Protein AF-A0A7C7ZS87-F1 (afdb_monomer)

Radius of gyration: 17.29 Å; Cα contacts (8 Å, |Δi|>4): 60; chains: 1; bounding box: 37×20×48 Å

Foldseek 3Di:
DDDPLLVVLLVVLVVVVCVLVVQLVVQLVVCVVVVDDNVRSNVVSCVVRVVVNVVVVVVLCVVLVVLCVDDDPVSVSNNSSSVSND

Secondary structure (DSSP, 8-state):
---HHHHHHHHHHHHHHHHHHHHHHHHHHHHHHTT--HHHHHHHHHHHHHHHHHHHHHHHHHHHHHHHH--SHHHHHHHHHHHHH-

Solvent-accessible surface area (backbone atoms only — not comparable to full-atom values): 4587 Å² total; per-residue (Å²): 134,92,43,75,57,23,51,53,18,42,54,52,38,50,53,54,52,51,52,57,48,52,54,40,52,51,46,26,54,49,34,43,74,74,68,42,54,70,69,59,16,50,51,53,26,45,63,72,39,51,64,56,55,51,49,51,53,53,49,48,37,60,70,38,42,62,50,65,69,46,84,49,77,72,32,62,64,48,33,52,18,46,66,48,55,89

pLDDT: mean 83.32, std 8.65, range [52.69, 94.25]

Sequence (86 aa):
PVNIISMLGIIALIGILVNDGLILISKFNQNLRDGLNFDDSLYKAGRSRFRAIFLTSITTIAGLAPIILEKSFQAQLLKPMAISIA

Mean predicted aligned error: 7.05 Å

Nearest PDB structures (foldseek):
  8yr0-assembly1_C  TM=9.040E-01  e=5.728E-01  Acinetobacter baumannii
  5mg3-assembly1_D  TM=6.572E-01  e=1.836E+00  Escherichia coli
  5xam-assembly2_B  TM=6.716E-01  e=2.168E+00  Deinococcus radiodurans R1 = ATCC 13939 = DSM 20539

Structure (mmCIF, N/CA/C/O backbone):
data_AF-A0A7C7ZS87-F1
#
_entry.id   AF-A0A7C7ZS87-F1
#
loop_
_atom_site.group_PDB
_atom_site.id
_atom_site.type_symbol
_atom_site.label_atom_id
_atom_site.label_alt_id
_atom_site.label_comp_id
_atom_site.label_asym_id
_atom_site.label_entity_id
_atom_site.label_seq_id
_atom_site.pdbx_PDB_ins_code
_atom_site.Cartn_x
_atom_site.Cartn_y
_atom_site.Cartn_z
_atom_site.occupancy
_atom_site.B_iso_or_equiv
_atom_site.auth_seq_id
_atom_site.auth_comp_id
_atom_site.auth_asym_id
_atom_site.auth_atom_id
_atom_site.pdbx_PDB_model_num
ATOM 1 N N . PRO A 1 1 ? 13.978 -15.264 -16.744 1.00 52.69 1 PRO A N 1
ATOM 2 C CA . PRO A 1 1 ? 15.237 -15.446 -15.981 1.00 52.69 1 PRO A CA 1
ATOM 3 C C . PRO A 1 1 ? 15.379 -14.359 -14.910 1.00 52.69 1 PRO A C 1
ATOM 5 O O . PRO A 1 1 ? 15.343 -13.177 -15.244 1.00 52.69 1 PRO A O 1
ATOM 8 N N . VAL A 1 2 ? 15.490 -14.753 -13.639 1.00 64.38 2 VAL A N 1
ATOM 9 C CA . VAL A 1 2 ? 15.719 -13.815 -12.531 1.00 64.38 2 VAL A CA 1
ATOM 10 C C . VAL A 1 2 ? 17.168 -13.329 -12.614 1.00 64.38 2 VAL A C 1
ATOM 12 O O . VAL A 1 2 ? 18.101 -14.123 -12.567 1.00 64.38 2 VAL A O 1
ATOM 15 N N . A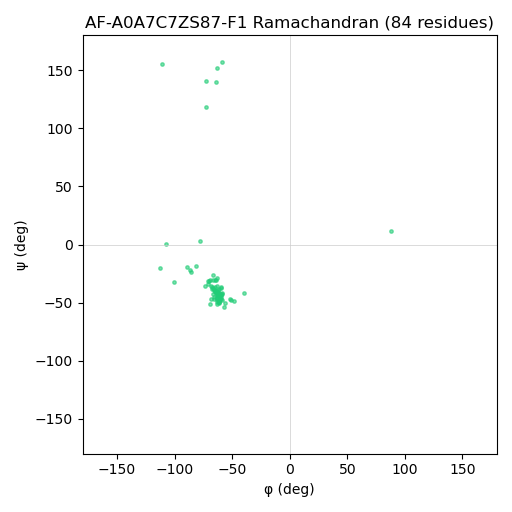SN A 1 3 ? 17.345 -12.025 -12.804 1.00 79.19 3 ASN A N 1
ATOM 16 C CA . ASN A 1 3 ? 18.632 -11.323 -12.815 1.00 79.19 3 ASN A CA 1
ATOM 17 C C . ASN A 1 3 ? 18.690 -10.435 -11.555 1.00 79.19 3 ASN A C 1
ATOM 19 O O . ASN A 1 3 ? 17.641 -10.022 -11.065 1.00 79.19 3 ASN A O 1
ATOM 23 N N . ILE A 1 4 ? 19.884 -10.097 -11.057 1.00 82.50 4 ILE A N 1
ATOM 24 C CA . ILE A 1 4 ? 20.137 -9.095 -10.002 1.00 82.50 4 ILE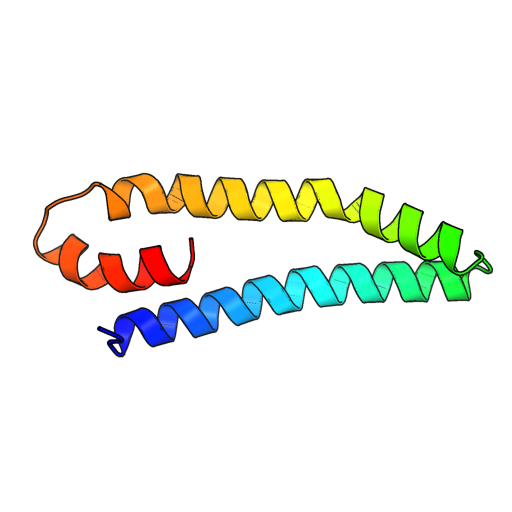 A CA 1
ATOM 25 C C . ILE A 1 4 ? 19.237 -7.859 -10.152 1.00 82.50 4 ILE A C 1
ATOM 27 O O . ILE A 1 4 ? 18.657 -7.390 -9.179 1.00 82.50 4 ILE A O 1
ATOM 31 N N . ILE A 1 5 ? 19.048 -7.373 -11.379 1.00 78.31 5 ILE A N 1
ATOM 32 C CA . ILE A 1 5 ? 18.223 -6.191 -11.660 1.00 78.31 5 ILE A CA 1
ATOM 33 C C . ILE A 1 5 ? 16.720 -6.446 -11.405 1.00 78.31 5 ILE A C 1
ATOM 35 O O . ILE A 1 5 ? 16.019 -5.574 -10.900 1.00 78.31 5 ILE A O 1
ATOM 39 N N . SER A 1 6 ? 16.220 -7.653 -11.683 1.00 79.19 6 SER A N 1
ATOM 40 C CA . SER A 1 6 ? 14.852 -8.073 -11.327 1.00 79.19 6 SER A CA 1
ATOM 41 C C . SER A 1 6 ? 14.703 -8.266 -9.812 1.00 79.19 6 SER A C 1
ATOM 43 O O . SER A 1 6 ? 13.680 -7.892 -9.246 1.00 79.19 6 SER A O 1
ATOM 45 N N . MET A 1 7 ? 15.755 -8.726 -9.128 1.00 83.81 7 MET A N 1
ATOM 46 C CA . MET A 1 7 ? 15.767 -8.869 -7.668 1.00 83.81 7 MET A CA 1
ATOM 47 C C . MET A 1 7 ? 15.664 -7.520 -6.942 1.00 83.81 7 MET A C 1
ATOM 49 O O . MET A 1 7 ? 14.948 -7.416 -5.949 1.00 83.81 7 MET A O 1
ATOM 53 N N . LEU A 1 8 ? 16.289 -6.464 -7.475 1.00 85.06 8 LEU A N 1
ATOM 54 C CA . LEU A 1 8 ? 16.089 -5.095 -6.981 1.00 85.06 8 LEU A CA 1
ATOM 55 C C . LEU A 1 8 ? 14.631 -4.635 -7.131 1.00 85.06 8 LEU A C 1
ATOM 57 O 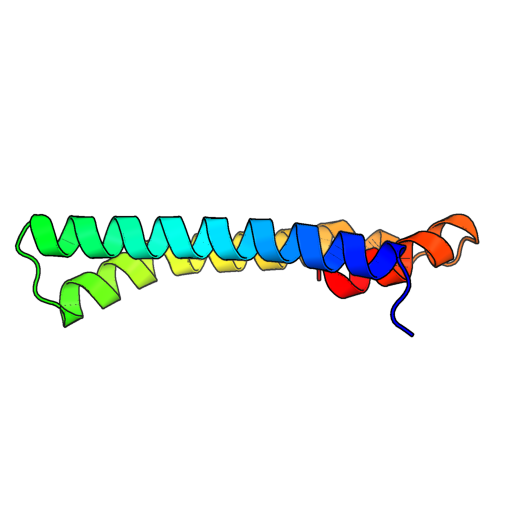O . LEU A 1 8 ? 14.096 -3.995 -6.227 1.00 85.06 8 LEU A O 1
ATOM 61 N N . GLY A 1 9 ? 13.973 -5.007 -8.234 1.00 82.81 9 GLY A N 1
ATOM 62 C CA . GLY A 1 9 ? 12.550 -4.733 -8.440 1.00 82.81 9 GLY A CA 1
ATOM 63 C C . GLY A 1 9 ? 11.657 -5.433 -7.413 1.00 82.81 9 GLY A C 1
ATOM 64 O O . GLY A 1 9 ? 10.764 -4.809 -6.848 1.00 82.81 9 GLY A O 1
ATOM 65 N N . ILE A 1 10 ? 11.956 -6.693 -7.087 1.00 86.00 10 ILE A N 1
ATOM 66 C CA . ILE A 1 10 ? 11.237 -7.444 -6.046 1.00 86.00 10 ILE A CA 1
ATOM 67 C C . ILE A 1 10 ? 11.391 -6.771 -4.674 1.00 86.00 10 ILE A C 1
ATOM 69 O O . ILE A 1 10 ? 10.409 -6.625 -3.951 1.00 86.00 10 ILE A O 1
ATOM 73 N N . ILE A 1 11 ? 12.595 -6.313 -4.315 1.00 89.00 11 ILE A N 1
ATOM 74 C CA . ILE A 1 11 ? 12.833 -5.606 -3.043 1.00 89.00 11 ILE A CA 1
ATOM 75 C C . ILE A 1 11 ? 12.012 -4.310 -2.974 1.00 89.00 11 ILE A C 1
ATOM 77 O O . ILE A 1 11 ? 11.382 -4.035 -1.951 1.00 89.00 11 ILE A O 1
ATOM 81 N N . ALA A 1 12 ? 11.979 -3.536 -4.062 1.00 86.25 12 ALA A N 1
ATOM 82 C CA . ALA A 1 12 ? 11.165 -2.325 -4.141 1.00 86.25 12 ALA A CA 1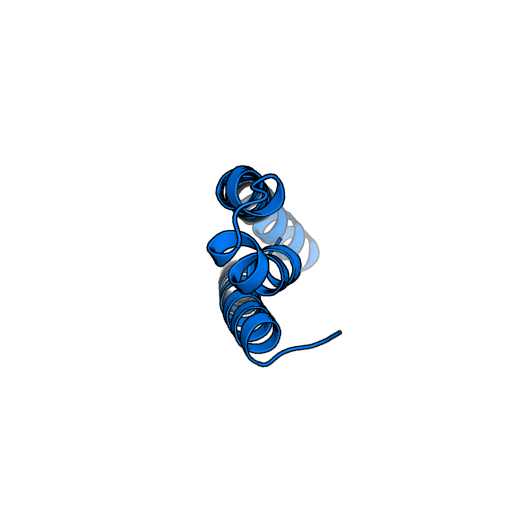
ATOM 83 C C . ALA A 1 12 ? 9.666 -2.634 -3.973 1.00 86.25 12 ALA A C 1
ATOM 85 O O . ALA A 1 12 ? 8.986 -1.964 -3.194 1.00 86.25 12 ALA A O 1
ATOM 86 N N . LEU A 1 13 ? 9.168 -3.687 -4.632 1.00 85.81 13 LEU A N 1
ATOM 87 C CA . LEU A 1 13 ? 7.775 -4.127 -4.518 1.00 85.81 13 LEU A CA 1
ATOM 88 C C . LEU A 1 13 ? 7.419 -4.562 -3.092 1.00 85.81 13 LEU A C 1
ATOM 90 O O . LEU A 1 13 ? 6.356 -4.197 -2.593 1.00 85.81 13 LEU A O 1
ATOM 94 N N . ILE A 1 14 ? 8.310 -5.281 -2.405 1.00 89.81 14 ILE A N 1
ATOM 95 C CA . ILE A 1 14 ? 8.106 -5.666 -1.000 1.00 89.81 14 ILE A CA 1
ATOM 96 C C . ILE A 1 14 ? 7.934 -4.422 -0.122 1.00 89.81 14 ILE A C 1
ATOM 98 O O . ILE A 1 14 ? 7.045 -4.397 0.727 1.00 89.81 14 ILE A O 1
ATOM 102 N N . GLY A 1 15 ? 8.731 -3.373 -0.338 1.00 87.44 15 GLY A N 1
ATOM 103 C CA . GLY A 1 15 ? 8.599 -2.115 0.402 1.00 87.44 15 GLY A CA 1
ATOM 104 C C . GLY A 1 15 ? 7.232 -1.450 0.212 1.00 87.44 15 GLY A C 1
ATOM 105 O O . GLY A 1 15 ? 6.616 -1.021 1.188 1.00 87.44 15 GLY A O 1
ATOM 106 N N . ILE A 1 16 ? 6.732 -1.420 -1.027 1.00 86.19 16 ILE A N 1
ATOM 107 C CA . ILE A 1 16 ? 5.400 -0.885 -1.354 1.00 86.19 16 ILE A CA 1
ATOM 108 C C . ILE A 1 16 ? 4.312 -1.719 -0.661 1.00 86.19 16 ILE A C 1
ATOM 110 O O . ILE A 1 16 ? 3.458 -1.167 0.033 1.00 86.19 16 ILE A O 1
ATOM 114 N N . LEU A 1 17 ? 4.396 -3.048 -0.770 1.00 85.75 17 LEU A N 1
ATOM 115 C CA . LEU A 1 17 ? 3.440 -3.985 -0.177 1.00 85.75 17 LEU A CA 1
ATOM 116 C C . LEU A 1 17 ? 3.369 -3.853 1.352 1.00 85.75 17 LEU A C 1
ATOM 118 O O . LEU A 1 17 ? 2.282 -3.794 1.929 1.00 85.75 17 LEU A O 1
ATOM 122 N N . VAL A 1 18 ? 4.525 -3.803 2.018 1.00 90.44 18 VAL A N 1
ATOM 123 C CA . VAL A 1 18 ? 4.599 -3.674 3.479 1.00 90.44 18 VAL A CA 1
ATOM 124 C C . VAL A 1 18 ? 4.028 -2.334 3.929 1.00 90.44 18 VAL A C 1
ATOM 126 O O . VAL A 1 18 ? 3.301 -2.302 4.918 1.00 90.44 18 VAL A O 1
ATOM 129 N N . ASN A 1 19 ? 4.295 -1.244 3.205 1.00 87.88 19 ASN A N 1
ATOM 130 C CA . ASN A 1 19 ? 3.736 0.069 3.526 1.00 87.88 19 ASN A CA 1
ATOM 131 C C . ASN A 1 19 ? 2.198 0.066 3.456 1.00 87.88 19 ASN A C 1
ATOM 133 O O . ASN A 1 19 ? 1.527 0.472 4.408 1.00 87.88 19 ASN A O 1
ATOM 137 N N . ASP A 1 20 ? 1.634 -0.468 2.371 1.00 86.06 20 ASP A N 1
ATOM 138 C CA . ASP A 1 20 ? 0.183 -0.555 2.188 1.00 86.06 20 ASP A CA 1
ATOM 139 C C . ASP A 1 20 ? -0.480 -1.435 3.263 1.00 86.06 20 ASP A C 1
ATOM 141 O O . ASP A 1 20 ? -1.494 -1.051 3.861 1.00 86.06 20 ASP A O 1
ATOM 145 N N . GLY A 1 21 ? 0.122 -2.589 3.570 1.00 87.88 21 GLY A N 1
ATOM 146 C CA . GLY A 1 21 ? -0.360 -3.510 4.601 1.00 87.88 21 GLY A CA 1
ATOM 147 C C . GLY A 1 21 ? -0.260 -2.942 6.019 1.00 87.88 21 GLY A C 1
ATOM 148 O O . GLY A 1 21 ? -1.208 -3.052 6.799 1.00 87.88 21 GLY A O 1
ATOM 149 N N . LEU A 1 22 ? 0.851 -2.284 6.354 1.00 91.25 22 LEU A N 1
ATOM 150 C CA . LEU A 1 22 ? 1.076 -1.679 7.670 1.00 91.25 22 LEU A CA 1
ATOM 151 C C . LEU A 1 22 ? 0.043 -0.591 7.950 1.00 91.25 22 LEU A C 1
ATOM 153 O O . LEU A 1 22 ? -0.545 -0.547 9.031 1.00 91.25 22 LEU A O 1
ATOM 157 N N . ILE A 1 23 ? -0.231 0.253 6.960 1.00 89.19 23 ILE A N 1
ATOM 158 C CA . ILE A 1 23 ? -1.234 1.308 7.062 1.00 89.19 23 ILE A CA 1
ATOM 159 C C . ILE A 1 23 ? -2.647 0.724 7.244 1.00 89.19 23 ILE A C 1
ATOM 161 O O . ILE A 1 23 ? -3.434 1.257 8.036 1.00 89.19 23 ILE A O 1
ATOM 165 N N . LEU A 1 24 ? -2.983 -0.360 6.535 1.00 89.75 24 LEU A N 1
ATOM 166 C CA . LEU A 1 24 ? -4.269 -1.051 6.675 1.00 89.75 24 LEU A CA 1
ATOM 167 C C . LEU A 1 24 ? 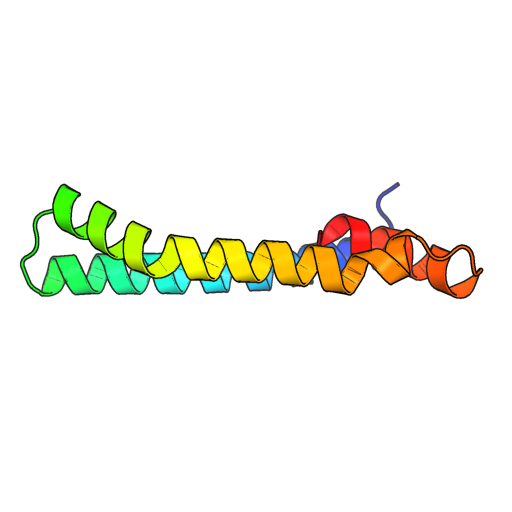-4.436 -1.633 8.085 1.00 89.75 24 LEU A C 1
ATOM 169 O O . LEU A 1 24 ? -5.437 -1.354 8.747 1.00 89.75 24 LEU A O 1
ATOM 173 N N . ILE A 1 25 ? -3.444 -2.392 8.554 1.00 91.25 25 ILE A N 1
ATOM 174 C CA . ILE A 1 25 ? -3.445 -3.026 9.881 1.00 91.25 25 ILE A CA 1
ATOM 175 C C . ILE A 1 25 ? -3.468 -1.971 10.984 1.00 91.25 25 ILE A C 1
ATOM 177 O O . ILE A 1 25 ? -4.206 -2.113 11.954 1.00 91.25 25 ILE A O 1
ATOM 181 N N . SER A 1 26 ? -2.716 -0.881 10.830 1.00 91.81 26 SER A N 1
ATOM 182 C CA . SER A 1 26 ? -2.728 0.232 11.779 1.00 91.81 26 SER A CA 1
ATOM 183 C C . SER A 1 26 ? -4.126 0.844 11.890 1.00 91.81 26 SER A C 1
ATOM 185 O O . SER A 1 26 ? -4.628 1.018 12.999 1.00 91.81 26 SER A O 1
ATOM 187 N N . LYS A 1 27 ? -4.811 1.082 10.760 1.00 89.88 27 LYS A N 1
ATOM 188 C CA . LYS A 1 27 ? -6.184 1.609 10.767 1.00 89.88 27 LYS A CA 1
ATOM 189 C C . LYS A 1 27 ? -7.182 0.619 11.366 1.00 89.88 27 LYS A C 1
ATOM 191 O O . LYS A 1 27 ? -8.079 1.033 12.093 1.00 89.88 27 LYS A O 1
ATOM 196 N N . PHE A 1 28 ? -7.016 -0.669 11.084 1.00 92.69 28 PHE A N 1
ATOM 197 C CA . PHE A 1 28 ? -7.828 -1.736 11.658 1.00 92.69 28 PHE A CA 1
ATOM 198 C C . PHE A 1 28 ? -7.671 -1.821 13.184 1.00 92.69 28 PHE A C 1
ATOM 200 O O . PHE A 1 28 ? -8.665 -1.765 13.904 1.00 92.69 28 PHE A O 1
ATOM 207 N N . ASN A 1 29 ? -6.433 -1.849 13.685 1.00 94.25 29 ASN A N 1
ATOM 208 C CA . ASN A 1 29 ? -6.147 -1.846 15.121 1.00 94.25 29 ASN A CA 1
ATOM 209 C C . ASN A 1 29 ? -6.627 -0.563 15.805 1.00 94.25 29 ASN A C 1
ATOM 211 O O . ASN A 1 29 ? -7.091 -0.621 16.940 1.00 94.25 29 ASN A O 1
ATOM 215 N N . GLN A 1 30 ? -6.541 0.588 15.133 1.00 93.75 30 GLN A N 1
ATOM 216 C CA . GLN A 1 30 ? -7.103 1.840 15.640 1.00 93.75 30 GLN A CA 1
ATOM 217 C C . GLN A 1 30 ? -8.624 1.721 15.813 1.00 93.75 30 GLN A C 1
ATOM 219 O O . GLN A 1 30 ? -9.127 1.989 16.895 1.00 93.75 30 GLN A O 1
ATOM 224 N N . ASN A 1 31 ? -9.337 1.231 14.793 1.00 92.75 31 ASN A N 1
ATOM 225 C CA . ASN A 1 31 ? -10.789 1.047 14.851 1.00 92.75 31 ASN A CA 1
ATOM 226 C C . ASN A 1 31 ? -11.207 0.104 15.996 1.00 92.75 31 ASN A C 1
ATOM 228 O O . ASN A 1 31 ? -12.144 0.413 16.727 1.00 92.75 31 ASN A O 1
ATOM 232 N N . LEU A 1 32 ? -10.483 -1.005 16.190 1.00 93.81 32 LEU A N 1
ATOM 233 C CA . LEU A 1 32 ? -10.725 -1.925 17.307 1.00 93.81 32 LEU A CA 1
ATOM 234 C C . LEU A 1 32 ? -10.527 -1.243 18.669 1.00 93.81 32 LEU A C 1
ATOM 236 O O . LEU A 1 32 ? -11.326 -1.439 19.582 1.00 93.81 32 LEU A O 1
ATOM 240 N N . ARG A 1 33 ? -9.478 -0.421 18.812 1.00 94.25 33 ARG A N 1
ATOM 241 C CA . ARG A 1 33 ? -9.211 0.351 20.041 1.00 94.25 33 ARG A CA 1
ATOM 242 C C . ARG A 1 33 ? -10.272 1.414 20.308 1.00 94.25 33 ARG A C 1
ATOM 244 O O . ARG A 1 33 ? -10.563 1.685 21.467 1.00 94.25 33 ARG A O 1
ATOM 251 N N . ASP A 1 34 ? -10.868 1.957 19.253 1.00 93.75 34 ASP A N 1
ATOM 252 C CA . ASP A 1 34 ? -11.974 2.912 19.325 1.00 93.75 34 ASP A CA 1
ATOM 253 C C . ASP A 1 34 ? -13.328 2.223 19.630 1.00 93.75 34 ASP A C 1
ATOM 255 O O . ASP A 1 34 ? -14.365 2.883 19.678 1.00 93.75 34 ASP A O 1
ATOM 259 N N . GLY A 1 35 ? -13.332 0.900 19.851 1.00 92.75 35 GLY A N 1
ATOM 260 C CA . GLY A 1 35 ? -14.502 0.125 20.271 1.00 92.75 35 GLY A CA 1
ATOM 261 C C . GLY A 1 35 ? -15.377 -0.393 19.128 1.00 92.75 35 GLY A C 1
ATOM 262 O O . GLY A 1 35 ? -16.490 -0.851 19.378 1.00 92.75 35 GLY A O 1
ATOM 263 N N . LEU A 1 36 ? -14.913 -0.328 17.876 1.00 93.62 36 LEU A N 1
ATOM 264 C CA . LEU A 1 36 ? -15.631 -0.921 16.746 1.00 93.62 36 LEU A CA 1
ATOM 265 C C . LEU A 1 36 ? -15.527 -2.449 16.779 1.00 93.62 36 LEU A C 1
ATOM 267 O O . LEU A 1 36 ? -14.459 -3.010 17.024 1.00 93.62 36 LEU A O 1
ATOM 271 N N . ASN A 1 37 ? -16.627 -3.120 16.438 1.00 94.00 37 ASN A N 1
ATOM 272 C CA . ASN A 1 37 ? -16.650 -4.569 16.259 1.00 94.00 37 ASN A CA 1
ATOM 273 C C . ASN A 1 37 ? -15.659 -5.010 15.171 1.00 94.00 37 ASN A C 1
ATOM 275 O O . ASN A 1 37 ? -15.290 -4.228 14.289 1.00 94.00 37 ASN A O 1
ATOM 279 N N . PHE A 1 38 ? -15.229 -6.271 15.224 1.00 91.25 38 PHE A N 1
ATOM 280 C CA . PHE A 1 38 ? -14.226 -6.820 14.309 1.00 91.25 38 PHE A CA 1
ATOM 281 C C . PHE A 1 38 ? -14.633 -6.669 12.835 1.00 91.25 38 PHE A C 1
ATOM 283 O O . PHE A 1 38 ? -13.872 -6.112 12.041 1.00 91.25 38 PHE A O 1
ATOM 290 N N . ASP A 1 39 ? -15.856 -7.080 12.492 1.00 92.12 39 ASP A N 1
ATOM 291 C CA . ASP A 1 39 ? -16.376 -7.016 11.121 1.00 92.12 39 ASP A CA 1
ATOM 292 C C . ASP A 1 39 ? -16.482 -5.571 10.611 1.00 92.12 39 ASP A C 1
ATOM 294 O O . ASP A 1 39 ? -16.029 -5.251 9.508 1.00 92.12 39 ASP A O 1
ATOM 298 N N . ASP A 1 40 ? -16.986 -4.662 11.451 1.00 90.88 40 ASP A N 1
ATOM 299 C CA . ASP A 1 40 ? -17.098 -3.236 11.124 1.00 90.88 40 ASP A CA 1
ATOM 300 C C . ASP A 1 40 ? -15.728 -2.571 10.958 1.00 90.88 40 ASP A C 1
ATOM 302 O O . ASP A 1 40 ? -15.524 -1.740 10.063 1.00 90.88 40 ASP A O 1
ATOM 306 N N . SER A 1 41 ? -14.769 -2.940 11.809 1.00 91.44 41 SER A N 1
ATOM 307 C CA . SER A 1 41 ? -13.390 -2.459 11.748 1.00 91.44 41 SER A CA 1
ATOM 308 C C . SER A 1 41 ? -12.716 -2.895 10.456 1.00 91.44 41 SER A C 1
ATOM 310 O O . SER A 1 41 ? -12.054 -2.070 9.818 1.00 91.44 41 SER A O 1
ATOM 312 N N . LEU A 1 42 ? -12.912 -4.154 10.049 1.00 89.38 42 LEU A N 1
ATOM 313 C CA . LEU A 1 42 ? -12.353 -4.722 8.824 1.00 89.38 42 LEU A CA 1
ATOM 314 C C . LEU A 1 42 ? -12.954 -4.042 7.593 1.00 89.38 42 LEU A C 1
ATOM 316 O O . LEU A 1 42 ? -12.215 -3.587 6.716 1.00 89.38 42 LEU A O 1
ATOM 320 N N . TYR A 1 43 ? -14.278 -3.882 7.564 1.00 90.12 43 TYR A N 1
ATOM 321 C CA . TYR A 1 43 ? -14.973 -3.219 6.464 1.00 90.12 43 TYR A CA 1
ATOM 322 C C . TYR A 1 43 ? -14.559 -1.747 6.321 1.00 90.12 43 TYR A C 1
ATOM 324 O O . TYR A 1 43 ? -14.230 -1.291 5.222 1.00 90.12 43 TYR A O 1
ATOM 332 N N . LYS A 1 44 ? -14.497 -0.989 7.426 1.00 88.94 44 LYS A N 1
ATOM 333 C CA . LYS A 1 44 ? -14.069 0.423 7.406 1.00 88.94 44 LYS A CA 1
ATOM 334 C C . LYS A 1 44 ? -12.603 0.587 7.018 1.00 88.94 44 LYS A C 1
ATOM 336 O O . LYS A 1 44 ? -12.295 1.465 6.207 1.00 88.94 44 LYS A O 1
ATOM 341 N N . ALA A 1 45 ? -11.704 -0.223 7.580 1.00 89.00 45 ALA A N 1
ATOM 342 C CA . ALA A 1 45 ? -10.279 -0.171 7.256 1.00 89.00 45 ALA A CA 1
ATOM 343 C C . ALA A 1 45 ? -10.039 -0.528 5.782 1.00 89.00 45 ALA A C 1
ATOM 345 O O . ALA A 1 45 ? -9.374 0.228 5.070 1.00 89.00 45 ALA A O 1
ATOM 346 N N . GLY A 1 46 ? -10.673 -1.604 5.302 1.00 87.88 46 GLY A N 1
ATOM 347 C CA . GLY A 1 46 ? -10.641 -2.018 3.902 1.00 87.88 46 GLY A CA 1
ATOM 348 C C . GLY A 1 46 ? -11.146 -0.918 2.97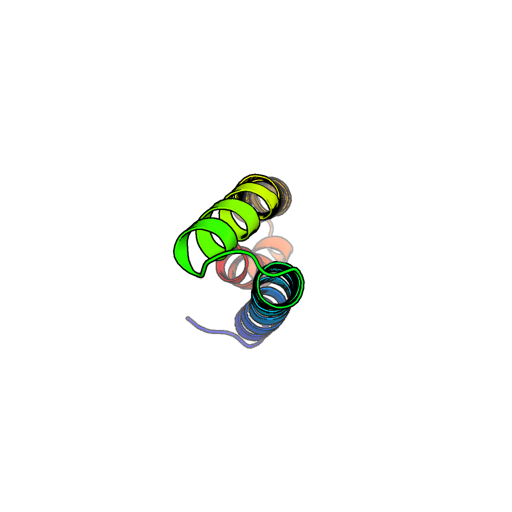1 1.00 87.88 46 GLY A C 1
ATOM 349 O O . GLY A 1 46 ? -10.415 -0.479 2.088 1.00 87.88 46 GLY A O 1
ATOM 350 N N . ARG A 1 47 ? -12.346 -0.372 3.207 1.00 87.06 47 ARG A N 1
ATOM 351 C CA . ARG A 1 47 ? -12.930 0.692 2.365 1.00 87.06 47 ARG A CA 1
ATOM 352 C C . ARG A 1 47 ? -12.069 1.958 2.313 1.00 87.06 47 ARG A C 1
ATOM 354 O O . ARG A 1 47 ? -11.970 2.590 1.263 1.00 87.06 47 ARG A O 1
ATOM 361 N N . SER A 1 48 ? -11.437 2.322 3.429 1.00 82.69 48 SER A N 1
ATOM 362 C CA . SER A 1 48 ? -10.540 3.480 3.525 1.00 82.69 48 SER A CA 1
ATOM 363 C C . SER A 1 48 ? -9.277 3.338 2.674 1.00 82.69 48 SER A C 1
ATOM 365 O O . SER A 1 48 ? -8.731 4.358 2.252 1.00 82.69 48 SER A O 1
ATOM 367 N N . ARG A 1 49 ? -8.784 2.116 2.457 1.00 81.94 49 ARG A N 1
ATOM 368 C CA . ARG A 1 49 ? -7.482 1.877 1.816 1.00 81.94 49 ARG A CA 1
ATOM 369 C C . ARG A 1 49 ? -7.578 1.218 0.453 1.00 81.94 49 ARG A C 1
ATOM 371 O O . ARG A 1 49 ? -6.683 1.425 -0.354 1.00 81.94 49 ARG A O 1
ATOM 378 N N . PHE A 1 50 ? -8.695 0.570 0.141 1.00 82.00 50 PHE A N 1
ATOM 379 C CA . PHE A 1 50 ? -8.938 -0.063 -1.152 1.00 82.00 50 PHE A CA 1
ATOM 380 C C . PHE A 1 50 ? -8.698 0.895 -2.326 1.00 82.00 50 PHE A C 1
ATOM 382 O O . PHE A 1 50 ? -7.963 0.558 -3.246 1.00 82.00 50 PHE A O 1
ATOM 389 N N . ARG A 1 51 ? -9.232 2.128 -2.265 1.00 81.62 51 ARG A N 1
ATOM 390 C CA . ARG A 1 51 ? -9.000 3.137 -3.320 1.00 81.62 51 ARG A CA 1
ATOM 391 C C . ARG A 1 51 ? -7.534 3.553 -3.430 1.00 81.62 51 ARG A C 1
ATOM 393 O O . ARG A 1 51 ? -7.062 3.754 -4.540 1.00 81.62 51 ARG A O 1
ATOM 400 N N . ALA A 1 52 ? -6.843 3.703 -2.301 1.00 82.38 52 A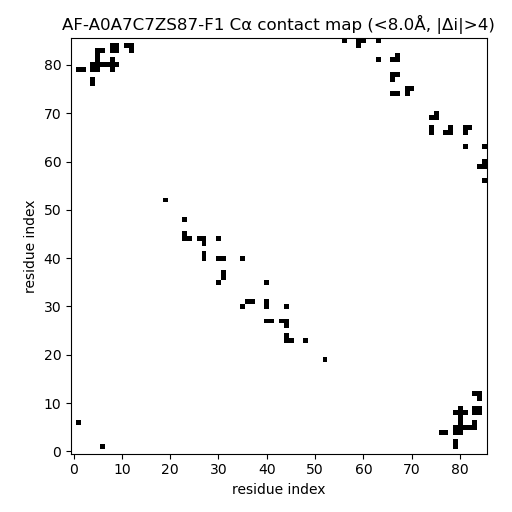LA A N 1
ATOM 401 C CA . ALA A 1 52 ? -5.444 4.119 -2.290 1.00 82.38 52 ALA A CA 1
ATOM 402 C C . ALA A 1 52 ? -4.539 3.026 -2.878 1.00 82.38 52 ALA A C 1
ATOM 404 O O . ALA A 1 52 ? -3.763 3.321 -3.776 1.00 82.38 52 ALA A O 1
ATOM 405 N N . ILE A 1 53 ? -4.718 1.770 -2.454 1.00 83.56 53 ILE A N 1
ATOM 406 C CA . ILE A 1 53 ? -3.949 0.617 -2.947 1.00 83.56 53 ILE A CA 1
ATOM 407 C C . ILE A 1 53 ? -4.166 0.437 -4.455 1.00 83.56 53 ILE A C 1
ATOM 409 O O . ILE A 1 53 ? -3.204 0.354 -5.213 1.00 83.56 53 ILE A O 1
ATOM 413 N N . PHE A 1 54 ? -5.422 0.480 -4.916 1.00 84.88 54 PHE A N 1
ATOM 414 C CA . PHE A 1 54 ? -5.728 0.399 -6.348 1.00 84.88 54 PHE A CA 1
ATOM 415 C C . PHE A 1 54 ? -5.077 1.524 -7.156 1.00 84.88 54 PHE A C 1
ATOM 417 O O . PHE A 1 54 ? -4.538 1.274 -8.234 1.00 84.88 54 PHE A O 1
ATOM 424 N N . LEU A 1 55 ? -5.122 2.761 -6.653 1.00 87.38 55 LEU A N 1
ATOM 425 C CA . LEU A 1 55 ? -4.525 3.903 -7.339 1.00 87.38 55 LEU A CA 1
ATOM 426 C C . LEU A 1 55 ? -3.001 3.762 -7.438 1.00 87.38 55 LEU A C 1
ATOM 428 O O . LEU A 1 55 ? -2.443 4.050 -8.496 1.00 87.38 55 LEU A O 1
ATOM 432 N N . THR A 1 56 ? -2.343 3.283 -6.379 1.00 86.00 56 THR A N 1
ATOM 433 C CA . THR A 1 56 ? -0.900 3.014 -6.376 1.00 86.00 56 THR A CA 1
ATOM 434 C C . THR A 1 56 ? -0.546 1.954 -7.413 1.00 86.00 56 THR A C 1
ATOM 436 O O . THR A 1 56 ? 0.305 2.211 -8.258 1.00 86.00 56 THR A O 1
ATOM 439 N N . SER A 1 57 ? -1.238 0.810 -7.433 1.00 84.12 57 SER A N 1
ATOM 440 C CA . SER A 1 57 ? -0.985 -0.246 -8.424 1.00 84.12 57 SER A CA 1
ATOM 441 C C . SER A 1 57 ? -1.169 0.251 -9.859 1.00 84.12 57 SER A C 1
ATOM 443 O O . SER A 1 57 ? -0.290 0.062 -10.696 1.00 84.12 57 SER A O 1
ATOM 445 N N . ILE A 1 58 ? -2.275 0.951 -10.142 1.00 87.56 58 ILE A N 1
ATOM 446 C CA . ILE A 1 58 ? -2.547 1.502 -11.478 1.00 87.56 58 ILE A CA 1
ATOM 447 C C . ILE A 1 58 ? -1.467 2.506 -11.884 1.00 87.56 58 ILE A C 1
ATOM 449 O O . ILE A 1 58 ? -0.992 2.472 -13.017 1.00 87.56 58 ILE A O 1
ATOM 453 N N . THR A 1 59 ? -1.056 3.384 -10.968 1.00 85.69 59 THR A N 1
ATOM 454 C CA . THR A 1 59 ? -0.036 4.403 -11.248 1.00 85.69 59 THR A CA 1
ATOM 455 C C . THR A 1 59 ? 1.335 3.771 -11.485 1.00 85.69 59 THR A C 1
ATOM 457 O O . THR A 1 59 ? 2.044 4.203 -12.390 1.00 85.69 59 THR A O 1
ATOM 460 N N . THR A 1 60 ? 1.694 2.721 -10.742 1.00 85.50 60 THR A N 1
ATOM 461 C CA . THR A 1 60 ? 2.931 1.951 -10.945 1.00 85.50 60 THR A CA 1
ATOM 462 C C . THR A 1 60 ? 2.955 1.303 -12.324 1.00 85.50 60 THR A C 1
ATOM 464 O O . THR A 1 60 ? 3.914 1.485 -13.073 1.00 85.50 60 THR A O 1
ATOM 467 N N . ILE A 1 61 ? 1.874 0.618 -12.707 1.00 85.00 61 ILE A N 1
ATOM 468 C CA . ILE A 1 61 ? 1.755 -0.004 -14.030 1.00 85.00 61 ILE A CA 1
ATOM 469 C C . ILE A 1 61 ? 1.820 1.067 -15.124 1.00 85.00 61 ILE A C 1
ATOM 471 O O . ILE A 1 61 ? 2.573 0.919 -16.082 1.00 85.00 61 ILE A O 1
ATOM 475 N N . ALA A 1 62 ? 1.085 2.172 -14.975 1.00 86.56 62 ALA A N 1
ATOM 476 C CA . ALA A 1 62 ? 1.067 3.259 -15.952 1.00 86.56 62 ALA A CA 1
ATOM 477 C C . ALA A 1 62 ? 2.431 3.958 -16.090 1.00 86.56 62 ALA A C 1
ATOM 479 O O . ALA A 1 62 ? 2.853 4.260 -17.204 1.00 86.56 62 ALA A O 1
ATOM 480 N N . GLY A 1 63 ? 3.142 4.184 -14.982 1.00 84.88 63 GLY A N 1
ATOM 481 C CA . GLY A 1 63 ? 4.471 4.800 -14.976 1.00 84.88 63 GLY A CA 1
ATOM 482 C C . GLY A 1 63 ? 5.556 3.899 -15.571 1.00 84.88 63 GLY A C 1
ATOM 483 O O . GLY A 1 63 ? 6.491 4.391 -16.199 1.00 84.88 63 GLY A O 1
ATOM 484 N N . LEU A 1 64 ? 5.413 2.579 -15.424 1.00 83.75 64 LEU A N 1
ATOM 485 C CA . LEU A 1 64 ? 6.346 1.589 -15.969 1.00 83.75 64 LEU A CA 1
ATOM 486 C C . LEU A 1 64 ? 5.990 1.137 -17.396 1.00 83.75 64 LEU A C 1
ATOM 488 O O . LEU A 1 64 ? 6.869 0.656 -18.113 1.00 83.75 64 LEU A O 1
ATOM 492 N N . ALA A 1 65 ? 4.747 1.336 -17.845 1.00 84.12 65 ALA A N 1
ATOM 493 C CA . ALA A 1 65 ? 4.275 1.004 -19.191 1.00 84.12 65 ALA A CA 1
ATOM 494 C C . ALA A 1 65 ? 5.194 1.493 -20.332 1.00 84.12 65 ALA A C 1
ATOM 496 O O . ALA A 1 65 ? 5.533 0.668 -21.186 1.00 84.12 65 ALA A O 1
ATOM 497 N N . PRO A 1 66 ? 5.661 2.761 -20.376 1.00 80.75 66 PRO A N 1
ATOM 498 C CA . PRO A 1 66 ? 6.558 3.206 -21.444 1.00 80.75 66 PRO A CA 1
ATOM 499 C C . PRO A 1 66 ? 7.889 2.440 -21.450 1.00 80.75 66 PRO A C 1
ATOM 501 O O . PRO A 1 66 ? 8.349 2.032 -22.510 1.00 80.75 66 PRO A O 1
ATOM 504 N N . ILE A 1 67 ? 8.464 2.139 -20.280 1.00 80.12 67 ILE A N 1
ATOM 505 C CA . ILE A 1 67 ? 9.723 1.379 -20.156 1.00 80.12 67 ILE A CA 1
ATOM 506 C C . ILE A 1 67 ? 9.542 -0.069 -20.637 1.00 80.12 67 ILE A C 1
ATOM 508 O O . ILE A 1 67 ? 10.429 -0.640 -21.274 1.00 80.12 67 ILE A O 1
ATOM 512 N N . ILE A 1 68 ? 8.380 -0.667 -20.362 1.00 75.81 68 ILE A N 1
ATOM 513 C CA . ILE A 1 68 ? 8.039 -2.027 -20.801 1.00 75.81 68 ILE A CA 1
ATOM 514 C C . ILE A 1 68 ? 7.806 -2.078 -22.324 1.00 75.81 68 ILE A C 1
ATOM 516 O O . ILE A 1 68 ? 8.108 -3.088 -22.964 1.00 75.81 68 ILE A O 1
ATOM 520 N N . LEU A 1 69 ? 7.315 -1.008 -22.945 1.00 78.44 69 LEU A N 1
ATOM 521 C CA . LEU A 1 69 ? 7.082 -0.960 -24.394 1.00 78.44 69 LEU A CA 1
ATOM 522 C C . LEU A 1 69 ? 8.334 -0.560 -25.191 1.00 78.44 69 LEU A C 1
ATOM 524 O O . LEU A 1 69 ? 8.471 -0.956 -26.351 1.00 78.44 69 LEU A O 1
ATOM 528 N N . GLU A 1 70 ? 9.280 0.134 -24.561 1.00 79.00 70 GLU A N 1
ATOM 529 C CA . GLU A 1 70 ? 10.520 0.592 -25.185 1.00 79.00 70 GLU A CA 1
ATOM 530 C C . GLU A 1 70 ? 11.419 -0.583 -25.627 1.00 79.00 70 GLU A C 1
ATOM 532 O O . GLU A 1 70 ? 11.542 -1.619 -24.950 1.00 79.00 70 GLU A O 1
ATOM 537 N N . LYS A 1 71 ? 12.047 -0.442 -26.804 1.00 69.19 71 LYS A N 1
ATOM 538 C CA . LYS A 1 71 ? 12.888 -1.484 -27.434 1.00 69.19 71 LYS A CA 1
ATOM 539 C C . LYS A 1 71 ? 14.389 -1.180 -27.402 1.00 69.19 71 LYS A C 1
ATOM 541 O O . LYS A 1 71 ? 15.171 -1.995 -27.891 1.00 69.19 71 LYS A O 1
ATOM 546 N N . SER A 1 72 ? 14.797 -0.047 -26.828 1.00 76.88 72 SER A N 1
ATOM 547 C CA . SER A 1 72 ? 16.206 0.350 -26.746 1.00 76.88 72 SER A CA 1
ATOM 548 C C . SER A 1 72 ? 17.046 -0.633 -25.913 1.00 76.88 72 SER A C 1
ATOM 550 O O . SER A 1 72 ? 16.549 -1.291 -24.996 1.00 76.88 72 SER A O 1
ATOM 552 N N . PHE A 1 73 ? 18.343 -0.738 -26.221 1.00 65.62 73 PHE A N 1
ATOM 553 C CA . PHE A 1 73 ? 19.269 -1.646 -25.528 1.00 65.62 73 PHE A CA 1
ATOM 554 C C . PHE A 1 73 ? 19.371 -1.339 -24.022 1.00 65.62 73 PHE A C 1
ATOM 556 O O . PHE A 1 73 ? 19.398 -2.250 -23.198 1.00 65.62 73 PHE A O 1
ATOM 563 N N . GLN A 1 74 ? 19.326 -0.057 -23.643 1.00 61.78 74 GLN A N 1
ATOM 564 C CA . GLN A 1 74 ? 19.269 0.361 -22.237 1.00 61.78 74 GLN A CA 1
ATOM 565 C C . GLN A 1 74 ? 17.938 -0.022 -21.565 1.00 61.78 74 GLN A C 1
ATOM 567 O O . GLN A 1 74 ? 17.939 -0.442 -20.408 1.00 61.78 74 GLN A O 1
ATOM 572 N N . ALA A 1 75 ? 16.811 0.039 -22.285 1.00 64.94 75 ALA A N 1
ATOM 573 C CA . ALA A 1 75 ? 15.513 -0.381 -21.757 1.00 64.94 75 ALA A CA 1
ATOM 574 C C . ALA A 1 75 ? 15.422 -1.900 -21.545 1.00 64.94 75 ALA A C 1
ATOM 576 O O . ALA A 1 75 ? 14.768 -2.336 -20.602 1.00 64.94 75 ALA A O 1
ATOM 577 N N . GLN A 1 76 ? 16.115 -2.720 -22.344 1.00 67.50 76 GLN A N 1
ATOM 578 C CA . GLN A 1 76 ? 16.158 -4.178 -22.144 1.00 67.50 76 GLN A CA 1
ATOM 579 C C . GLN A 1 76 ? 16.802 -4.584 -20.813 1.00 67.50 76 GLN A C 1
ATOM 581 O O . GLN A 1 76 ? 16.423 -5.606 -20.244 1.00 67.50 76 GLN A O 1
ATOM 586 N N . LEU A 1 77 ? 17.725 -3.771 -20.290 1.00 67.19 77 LEU A N 1
ATOM 587 C CA . LEU A 1 77 ? 18.348 -3.997 -18.987 1.00 67.19 77 LEU A CA 1
ATOM 588 C C . LEU A 1 77 ? 17.384 -3.690 -17.827 1.00 67.19 77 LEU A C 1
ATOM 590 O O . LEU A 1 77 ? 17.389 -4.388 -16.818 1.00 67.19 77 LEU A O 1
ATOM 594 N N . LEU A 1 78 ? 16.538 -2.666 -17.989 1.00 71.12 78 LEU A N 1
ATOM 595 C CA . LEU A 1 78 ? 15.563 -2.205 -16.989 1.00 71.12 78 LEU A CA 1
ATOM 596 C C . LEU A 1 78 ? 14.219 -2.948 -17.064 1.00 71.12 78 LEU A C 1
ATOM 598 O O . LEU A 1 78 ? 13.494 -3.028 -16.073 1.00 71.12 78 LEU A O 1
ATOM 602 N N . LYS A 1 79 ? 13.899 -3.553 -18.211 1.00 70.88 79 LYS A N 1
ATOM 603 C CA . LYS A 1 79 ? 12.668 -4.321 -18.460 1.00 70.88 79 LYS A CA 1
ATOM 604 C C . LYS A 1 79 ? 12.371 -5.390 -17.401 1.00 70.88 79 LYS A C 1
ATOM 606 O O . LYS A 1 79 ? 11.246 -5.424 -16.909 1.00 70.88 79 LYS A O 1
ATOM 611 N N . PRO A 1 80 ? 13.341 -6.236 -16.995 1.00 72.19 80 PRO A N 1
ATOM 612 C CA . PRO A 1 80 ? 13.118 -7.250 -15.967 1.00 72.19 80 PRO A CA 1
ATOM 613 C C . PRO A 1 80 ? 12.786 -6.647 -14.598 1.00 72.19 80 PRO A C 1
ATOM 615 O O . PRO A 1 80 ? 12.051 -7.261 -13.831 1.00 72.19 80 PRO A O 1
ATOM 618 N N . MET A 1 81 ? 13.302 -5.451 -14.290 1.00 78.25 81 MET A N 1
ATOM 619 C CA . MET A 1 81 ? 12.970 -4.721 -13.062 1.00 78.25 81 MET A CA 1
ATOM 620 C C . MET A 1 81 ? 11.526 -4.237 -13.096 1.00 78.25 81 MET A C 1
ATOM 622 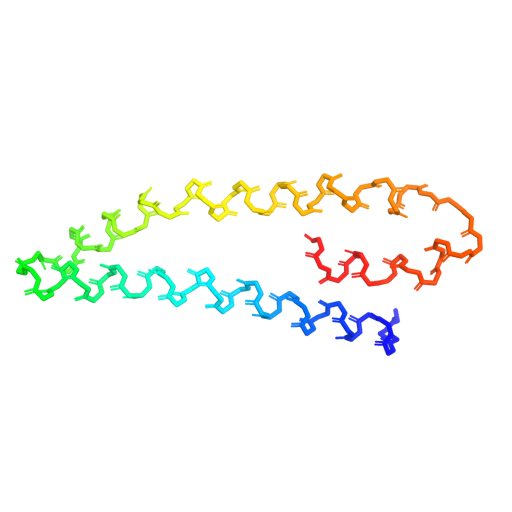O O . MET A 1 81 ? 10.771 -4.508 -12.170 1.00 78.25 81 MET A O 1
ATOM 626 N N . ALA A 1 82 ? 11.142 -3.567 -14.185 1.00 75.50 82 ALA A N 1
ATOM 627 C CA . ALA A 1 82 ? 9.808 -3.007 -14.358 1.00 75.50 82 ALA A CA 1
ATOM 628 C C . ALA A 1 82 ? 8.727 -4.095 -14.298 1.00 75.50 82 ALA A C 1
ATOM 630 O O . ALA A 1 82 ? 7.731 -3.926 -13.608 1.00 75.50 82 ALA A O 1
ATOM 631 N N . ILE A 1 83 ? 8.969 -5.246 -14.936 1.00 76.06 83 ILE A N 1
ATOM 632 C CA . ILE A 1 83 ? 8.066 -6.409 -14.895 1.00 76.06 83 ILE A CA 1
ATOM 633 C C . ILE A 1 83 ? 7.980 -7.028 -13.490 1.00 76.06 83 ILE A C 1
ATOM 635 O O . ILE A 1 83 ? 6.984 -7.654 -13.167 1.00 76.06 83 ILE A O 1
ATOM 639 N N . SER A 1 84 ? 9.008 -6.879 -12.651 1.00 79.62 84 SER A N 1
ATOM 640 C CA . SER A 1 84 ? 8.969 -7.401 -11.276 1.00 79.62 84 SER A CA 1
ATOM 641 C C . SER A 1 84 ? 8.215 -6.485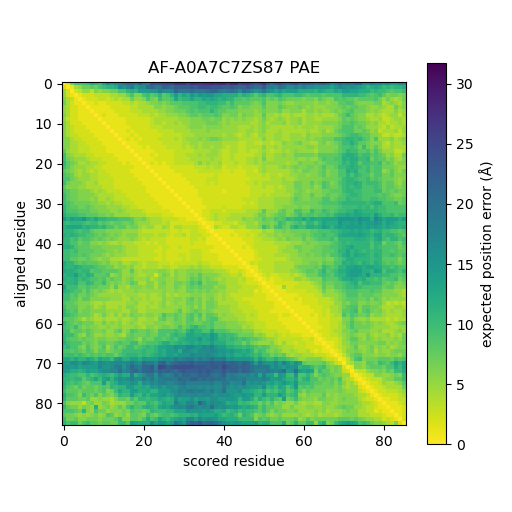 -10.308 1.00 79.62 84 SER A C 1
ATOM 643 O O . SER A 1 84 ? 7.884 -6.928 -9.215 1.00 79.62 84 SER A O 1
ATOM 645 N N . ILE A 1 85 ? 8.015 -5.212 -10.673 1.00 77.50 85 ILE A N 1
ATOM 646 C CA . ILE A 1 85 ? 7.349 -4.188 -9.850 1.00 77.50 85 ILE A CA 1
ATOM 647 C C . ILE A 1 85 ? 5.884 -3.982 -10.280 1.00 77.50 85 ILE A C 1
ATOM 649 O O . ILE A 1 85 ? 5.055 -3.616 -9.447 1.00 77.50 85 ILE A O 1
ATOM 653 N N . ALA A 1 86 ? 5.589 -4.157 -11.571 1.00 64.38 86 ALA A N 1
ATOM 654 C CA . ALA A 1 86 ? 4.250 -4.039 -12.154 1.00 64.38 86 ALA A CA 1
ATOM 655 C C . ALA A 1 86 ? 3.394 -5.283 -11.877 1.00 64.38 86 ALA A C 1
ATOM 657 O O . ALA A 1 86 ? 2.189 -5.090 -11.600 1.00 64.38 86 ALA A O 1
#